Protein AF-A0A3C1FCA1-F1 (afdb_monomer_lite)

Radius of gyration: 18.49 Å; chains: 1; bounding box: 48×33×59 Å

Foldseek 3Di:
DVVVLVVLCVVQQPDDLVRNVVSQLVQQCPPHPDGDVSNLLSLLVRVDPVQLVVQCPDPPLRSVLSSLLVLLVVCLPDPDSPVSVVSLVVQCVDPDVSSVVSSVNSVVSNVVVVVVVVVVVVVVVVVVVPPPDPPDD

Secondary structure (DSSP, 8-state):
-HHHHHHHHHHHTT--HHHHHHHHHHTS--SSSS--HHHHHHHHHHS-HHHHHHHHT-SSHHHHHHHHHHHHHHHHH-S--HHHHHHHHHHHT-SSHHHHHHHHHHHHHHHHHHHHHHHHHHHHHHHHHTS------

Structure (mmCIF, N/CA/C/O backbone):
data_AF-A0A3C1FCA1-F1
#
_entry.id   AF-A0A3C1FCA1-F1
#
loop_
_atom_site.group_PDB
_atom_site.id
_atom_site.type_symbol
_atom_site.label_atom_id
_atom_site.label_alt_id
_atom_site.label_comp_id
_atom_site.label_asym_id
_atom_site.label_entity_id
_atom_site.label_seq_id
_atom_site.pdbx_PDB_ins_code
_atom_site.Cartn_x
_atom_site.Cartn_y
_atom_site.Cartn_z
_atom_site.occupancy
_atom_site.B_iso_or_equiv
_atom_site.auth_seq_id
_atom_site.auth_comp_id
_atom_site.auth_asym_id
_atom_site.auth_atom_id
_atom_site.pdbx_PDB_model_num
ATOM 1 N N . MET A 1 1 ? -6.297 -20.159 -1.919 1.00 65.50 1 MET A N 1
ATOM 2 C CA . MET A 1 1 ? -5.606 -18.848 -1.873 1.00 65.50 1 MET A CA 1
ATOM 3 C C . MET A 1 1 ? -5.527 -18.197 -3.246 1.00 65.50 1 MET A C 1
ATOM 5 O O . MET A 1 1 ? -6.052 -17.104 -3.386 1.00 65.50 1 MET A O 1
ATOM 9 N N . VAL A 1 2 ? -4.970 -18.869 -4.264 1.00 80.12 2 VAL A N 1
ATOM 10 C CA . VAL A 1 2 ? -4.837 -18.315 -5.630 1.00 80.12 2 VAL A CA 1
ATOM 11 C C . VAL A 1 2 ? -6.176 -17.850 -6.224 1.00 80.12 2 VAL A C 1
ATOM 13 O O . VAL A 1 2 ? -6.266 -16.725 -6.700 1.00 80.12 2 VAL A O 1
ATOM 16 N N . GLU A 1 3 ? -7.240 -18.651 -6.113 1.00 90.19 3 GLU A N 1
ATOM 17 C CA . GLU A 1 3 ? -8.578 -18.270 -6.606 1.00 90.19 3 GLU A CA 1
ATOM 18 C C . GLU A 1 3 ? -9.157 -17.036 -5.896 1.00 90.19 3 GLU A C 1
ATOM 20 O O . GLU A 1 3 ? -9.802 -16.195 -6.518 1.00 90.19 3 GLU A O 1
ATOM 25 N N . VAL A 1 4 ? -8.885 -16.885 -4.596 1.00 93.19 4 VAL A N 1
ATOM 26 C CA . VAL A 1 4 ? -9.365 -15.744 -3.802 1.00 93.19 4 VAL A CA 1
ATOM 27 C C . VAL A 1 4 ? -8.629 -14.464 -4.198 1.00 93.19 4 VAL A C 1
ATOM 29 O O . VAL A 1 4 ? -9.267 -13.429 -4.376 1.00 93.19 4 VAL A O 1
ATOM 32 N N . ALA A 1 5 ? -7.308 -14.5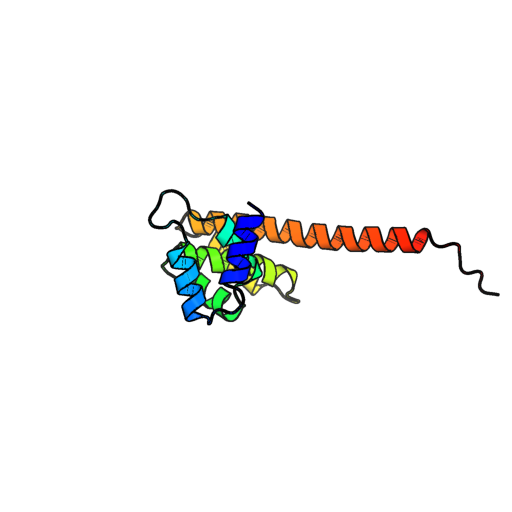32 -4.386 1.00 93.88 5 ALA A N 1
ATOM 33 C CA . ALA A 1 5 ? -6.514 -13.407 -4.875 1.00 93.88 5 ALA A CA 1
ATOM 34 C C . ALA A 1 5 ? -6.915 -13.002 -6.306 1.00 93.88 5 ALA A C 1
ATOM 36 O O . ALA A 1 5 ? -7.034 -11.814 -6.599 1.00 93.88 5 ALA A O 1
ATOM 37 N N . ALA A 1 6 ? -7.180 -13.979 -7.181 1.00 95.69 6 ALA A N 1
ATOM 38 C CA . ALA A 1 6 ? -7.660 -13.730 -8.540 1.00 95.69 6 ALA A CA 1
ATOM 39 C C . ALA A 1 6 ? -9.018 -13.016 -8.544 1.00 95.69 6 ALA A C 1
ATOM 41 O O . ALA A 1 6 ? -9.190 -12.044 -9.278 1.00 95.69 6 ALA A O 1
ATOM 42 N N . ARG A 1 7 ? -9.949 -13.436 -7.676 1.00 96.69 7 ARG A N 1
ATOM 43 C CA . ARG A 1 7 ? -11.227 -12.742 -7.481 1.00 96.69 7 ARG A CA 1
ATOM 44 C C . ARG A 1 7 ? -11.019 -11.308 -7.003 1.00 96.69 7 ARG A C 1
ATOM 46 O O . ARG A 1 7 ? -11.555 -10.397 -7.620 1.00 96.69 7 ARG A O 1
ATOM 53 N N . TYR A 1 8 ? -10.210 -11.099 -5.959 1.00 97.50 8 TYR A N 1
ATOM 54 C CA . TYR A 1 8 ? -9.929 -9.749 -5.466 1.00 97.50 8 TYR A CA 1
ATOM 55 C C . TYR A 1 8 ? -9.378 -8.850 -6.566 1.00 97.50 8 TYR A C 1
ATOM 57 O O . TYR A 1 8 ? -9.816 -7.709 -6.684 1.00 97.50 8 TYR A O 1
ATOM 65 N N . ARG A 1 9 ? -8.471 -9.369 -7.398 1.00 97.00 9 ARG A N 1
ATOM 66 C CA . ARG A 1 9 ? -7.933 -8.637 -8.544 1.00 97.00 9 ARG A CA 1
ATOM 67 C C . ARG A 1 9 ? -9.020 -8.296 -9.559 1.00 97.00 9 ARG A C 1
ATOM 69 O O . ARG A 1 9 ? -9.149 -7.130 -9.914 1.00 97.00 9 ARG A O 1
ATOM 76 N N . ALA A 1 10 ? -9.816 -9.273 -9.986 1.00 96.75 10 ALA A N 1
ATOM 77 C CA . ALA A 1 10 ? -10.891 -9.055 -10.954 1.00 96.75 10 ALA A CA 1
ATOM 78 C C . ALA A 1 10 ? -11.919 -8.015 -10.472 1.00 96.75 10 ALA A C 1
ATOM 80 O O . ALA A 1 10 ? -12.335 -7.162 -11.243 1.00 96.75 10 ALA A O 1
ATOM 81 N N . GLU A 1 11 ? -12.283 -8.053 -9.191 1.00 96.75 11 GLU A N 1
ATOM 82 C CA . GLU A 1 11 ? -13.282 -7.154 -8.597 1.00 96.75 11 GLU A CA 1
ATOM 83 C C . GLU A 1 11 ? -12.756 -5.731 -8.333 1.00 96.75 11 GLU A C 1
ATOM 85 O O . GLU A 1 11 ? -13.560 -4.830 -8.113 1.00 96.75 11 GLU A O 1
ATOM 90 N N . SER A 1 12 ? -11.432 -5.511 -8.337 1.00 95.81 12 SER A N 1
ATOM 91 C CA . SER A 1 12 ? -10.828 -4.226 -7.934 1.00 95.81 12 SER A CA 1
ATOM 92 C C . SER A 1 12 ? -9.946 -3.531 -8.974 1.00 95.81 12 SER A C 1
ATOM 94 O O . SER A 1 12 ? -9.569 -2.384 -8.750 1.00 95.81 12 SER A O 1
ATOM 96 N N . THR A 1 13 ? -9.626 -4.178 -10.101 1.00 93.69 13 THR A N 1
ATOM 97 C CA . THR A 1 13 ? -8.671 -3.639 -11.094 1.00 93.69 13 THR A CA 1
ATOM 98 C C . THR A 1 13 ? -9.137 -2.325 -11.731 1.00 93.69 13 THR A C 1
ATOM 100 O O . THR A 1 13 ? -8.312 -1.439 -11.928 1.00 93.69 13 THR A O 1
ATOM 103 N N . ASP A 1 14 ? -10.438 -2.175 -11.993 1.00 93.31 14 ASP A N 1
ATOM 104 C CA . ASP A 1 14 ? -10.995 -1.026 -12.729 1.00 93.31 14 ASP A CA 1
ATOM 105 C C . ASP A 1 14 ? -11.828 -0.075 -11.850 1.00 93.31 14 ASP A C 1
ATOM 107 O O . ASP A 1 14 ? -12.561 0.775 -12.357 1.00 93.31 14 ASP A O 1
ATOM 111 N N . LEU A 1 15 ? -11.744 -0.216 -10.523 1.00 96.50 15 LEU A N 1
ATOM 112 C CA . LEU A 1 15 ? -12.470 0.655 -9.599 1.00 96.50 15 LEU A CA 1
ATOM 113 C C . LEU A 1 15 ? -11.891 2.071 -9.599 1.00 96.50 15 LEU A C 1
ATOM 115 O O . LEU A 1 15 ? -10.671 2.263 -9.587 1.00 96.50 15 LEU A O 1
ATOM 119 N N . ALA A 1 16 ? -12.763 3.077 -9.515 1.00 96.38 16 ALA A N 1
ATOM 120 C CA . ALA A 1 16 ? -12.316 4.441 -9.282 1.00 96.38 16 ALA A CA 1
ATOM 121 C C . ALA A 1 16 ? -11.632 4.553 -7.901 1.00 96.38 16 ALA A C 1
ATOM 123 O O . ALA A 1 16 ? -11.943 3.783 -6.989 1.00 96.38 16 ALA A O 1
ATOM 124 N N . PRO A 1 17 ? -10.747 5.542 -7.674 1.00 94.19 17 PRO A N 1
ATOM 125 C CA . PRO A 1 17 ? -9.975 5.650 -6.431 1.00 94.19 17 PRO A CA 1
ATOM 126 C C . PRO A 1 17 ? -10.801 5.589 -5.134 1.00 94.19 17 PRO A C 1
ATOM 128 O O . PRO A 1 17 ? -10.437 4.886 -4.191 1.00 94.19 17 PRO A O 1
ATOM 131 N N . ALA A 1 18 ? -11.940 6.287 -5.096 1.00 94.62 18 ALA A N 1
ATOM 132 C CA . ALA A 1 18 ? -12.833 6.279 -3.939 1.00 94.62 18 ALA A CA 1
ATOM 133 C C . ALA A 1 18 ? -13.524 4.918 -3.738 1.00 94.62 18 ALA A C 1
ATOM 135 O O . ALA A 1 18 ? -13.700 4.471 -2.605 1.00 94.62 18 ALA A O 1
ATOM 136 N N . GLU A 1 19 ? -13.892 4.247 -4.828 1.00 97.69 19 GLU A N 1
ATOM 137 C CA . GLU A 1 19 ? -14.512 2.921 -4.800 1.00 97.69 19 GLU A CA 1
ATOM 138 C C . GLU A 1 19 ? -13.501 1.862 -4.359 1.00 97.69 19 GLU A C 1
ATOM 140 O O . GLU A 1 19 ? -13.830 1.000 -3.548 1.00 97.69 19 GLU A O 1
ATOM 145 N N . LEU A 1 20 ? -12.247 1.974 -4.807 1.00 97.69 20 LEU A N 1
ATOM 146 C CA . LEU A 1 20 ? -11.158 1.106 -4.379 1.00 97.69 20 LEU A CA 1
ATOM 147 C C . LEU A 1 20 ? -10.893 1.239 -2.873 1.00 97.69 20 LEU A C 1
ATOM 149 O O . LEU A 1 20 ? -10.794 0.229 -2.179 1.00 97.69 20 LEU A O 1
ATOM 153 N N . ALA A 1 21 ? -10.835 2.462 -2.335 1.00 96.75 21 ALA A N 1
ATOM 154 C CA . ALA A 1 21 ? -10.669 2.681 -0.895 1.00 96.75 21 ALA A CA 1
ATOM 155 C C . ALA A 1 21 ? -11.825 2.069 -0.077 1.00 96.75 21 ALA A C 1
ATOM 157 O O . ALA A 1 21 ? -11.600 1.406 0.944 1.00 96.75 21 ALA A O 1
ATOM 158 N N . GLN A 1 22 ? -13.067 2.232 -0.549 1.00 97.25 22 GLN A N 1
ATOM 159 C CA . GLN A 1 22 ? -14.245 1.618 0.073 1.00 97.25 22 GLN A CA 1
ATOM 160 C C . GLN A 1 22 ? -14.195 0.090 0.003 1.00 97.25 22 GLN A C 1
ATOM 162 O O . GLN A 1 22 ? -14.483 -0.584 0.993 1.00 97.25 22 GLN A O 1
ATOM 167 N N . TYR A 1 23 ? -13.789 -0.460 -1.139 1.00 98.19 23 TYR A N 1
ATOM 168 C CA . TYR A 1 23 ? -13.643 -1.891 -1.353 1.00 98.19 23 TYR A CA 1
ATOM 169 C C . TYR A 1 23 ? -12.596 -2.502 -0.412 1.00 98.19 23 TYR A C 1
ATOM 171 O O . TYR A 1 23 ? -12.894 -3.450 0.320 1.00 98.19 23 TYR A O 1
ATOM 179 N N . LEU A 1 24 ? -11.398 -1.912 -0.346 1.00 98.12 24 LEU A N 1
ATOM 180 C CA . LEU A 1 24 ? -10.329 -2.334 0.564 1.00 98.12 24 LEU A CA 1
ATOM 181 C C . LEU A 1 24 ? -10.793 -2.306 2.023 1.00 98.12 24 LEU A C 1
ATOM 183 O O . LEU A 1 24 ? -10.589 -3.270 2.760 1.00 98.12 24 LEU A O 1
ATOM 187 N N . THR A 1 25 ? -11.486 -1.241 2.427 1.00 97.62 25 THR A N 1
ATOM 188 C CA . THR A 1 25 ? -12.035 -1.109 3.783 1.00 97.62 25 THR A CA 1
ATOM 189 C C . THR A 1 25 ? -13.072 -2.193 4.076 1.00 97.62 25 THR A C 1
ATOM 191 O O . THR A 1 25 ? -12.978 -2.879 5.096 1.00 97.62 25 THR A O 1
ATOM 194 N N . ARG A 1 26 ? -14.030 -2.405 3.165 1.00 97.56 26 ARG A N 1
ATOM 195 C CA . ARG A 1 26 ? -15.112 -3.392 3.312 1.00 97.56 26 ARG A CA 1
ATOM 196 C C . ARG A 1 26 ? -14.590 -4.822 3.439 1.00 97.56 26 ARG A C 1
ATOM 198 O O . ARG A 1 26 ? -15.162 -5.617 4.180 1.00 97.56 26 ARG A O 1
ATOM 205 N N . HIS A 1 27 ? -13.516 -5.148 2.727 1.00 97.88 27 HIS A N 1
ATOM 206 C CA . HIS A 1 27 ? -12.937 -6.491 2.693 1.00 97.88 27 HIS A CA 1
ATOM 207 C C . HIS A 1 27 ? -11.697 -6.647 3.590 1.00 97.88 27 HIS A C 1
ATOM 209 O O . HIS A 1 27 ? -11.035 -7.687 3.545 1.00 97.88 27 HIS A O 1
ATOM 215 N N . SER A 1 28 ? -11.414 -5.656 4.441 1.00 97.69 28 SER A N 1
ATOM 216 C CA . SER A 1 28 ? -10.224 -5.598 5.301 1.00 97.69 28 SER A CA 1
ATOM 217 C C . SER A 1 28 ? -10.172 -6.670 6.390 1.00 97.69 28 SER A C 1
ATOM 219 O O . SER A 1 28 ? -9.088 -7.030 6.848 1.00 97.69 28 SER A O 1
ATOM 221 N N . GLY A 1 29 ? -11.333 -7.161 6.835 1.00 96.25 29 GLY A N 1
ATOM 222 C CA . GLY A 1 29 ? -11.446 -7.960 8.058 1.00 96.25 29 GLY A CA 1
ATOM 223 C C . GLY A 1 29 ? -11.365 -7.134 9.349 1.00 96.25 29 GLY A C 1
ATOM 224 O O . GLY A 1 29 ? -11.249 -7.719 10.425 1.00 96.25 29 GLY A O 1
ATOM 225 N N . LEU A 1 30 ? -11.424 -5.796 9.261 1.00 95.25 30 LEU A N 1
ATOM 226 C CA . LEU A 1 30 ? -11.414 -4.879 10.403 1.00 95.25 30 LEU A CA 1
ATOM 227 C C . LEU A 1 30 ? -12.786 -4.195 10.621 1.00 95.25 30 LEU A C 1
ATOM 229 O O . LEU A 1 30 ? -13.471 -3.900 9.641 1.00 95.25 30 LEU A O 1
ATOM 233 N N . PRO A 1 31 ? -13.180 -3.904 11.883 1.00 89.81 31 PRO A N 1
ATOM 234 C CA . PRO A 1 31 ? -12.481 -4.254 13.122 1.00 89.81 31 PRO A CA 1
ATOM 235 C C . PRO A 1 31 ? -12.603 -5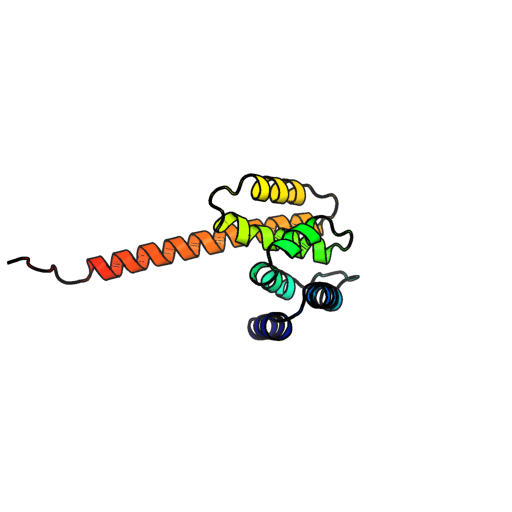.757 13.422 1.00 89.81 31 PRO A C 1
ATOM 237 O O . PRO A 1 31 ? -13.693 -6.311 13.515 1.00 89.81 31 PRO A O 1
ATOM 240 N N . GLY A 1 32 ? -11.462 -6.425 13.573 1.00 91.38 32 GLY A N 1
ATOM 241 C CA . GLY A 1 32 ? -11.377 -7.867 13.768 1.00 91.38 32 GLY A CA 1
ATOM 242 C C . GLY A 1 32 ? -9.951 -8.290 14.124 1.00 91.38 32 GLY A C 1
ATOM 243 O O . GLY A 1 32 ? -9.006 -7.508 13.963 1.00 91.38 32 GLY A O 1
ATOM 244 N N . PRO A 1 33 ? -9.755 -9.515 14.641 1.00 90.94 33 PRO A N 1
ATOM 245 C CA . PRO A 1 33 ? -8.449 -9.951 15.129 1.00 90.94 33 PRO A CA 1
ATOM 246 C C . PRO A 1 33 ? -7.421 -10.130 14.005 1.00 90.94 33 PRO A C 1
ATOM 248 O O . PRO A 1 33 ? -6.223 -10.054 14.263 1.00 90.94 33 PRO A O 1
ATOM 251 N N . ARG A 1 34 ? -7.860 -10.349 12.758 1.00 92.75 34 ARG A N 1
ATOM 252 C CA . ARG A 1 34 ? -6.981 -10.590 11.607 1.00 92.75 34 ARG A CA 1
ATOM 253 C C . ARG A 1 34 ? -7.357 -9.695 10.435 1.00 92.75 34 ARG A C 1
ATOM 255 O O . ARG A 1 34 ? -8.507 -9.691 10.012 1.00 92.75 34 ARG A O 1
ATOM 262 N N . ALA A 1 35 ? -6.364 -8.984 9.908 1.00 96.00 35 ALA A N 1
ATOM 263 C CA . ALA A 1 35 ? -6.487 -8.287 8.637 1.00 96.00 35 ALA A CA 1
ATOM 264 C C . ALA A 1 35 ? -6.458 -9.292 7.474 1.00 96.00 35 ALA A C 1
ATOM 266 O O . ALA A 1 35 ? -5.875 -10.375 7.575 1.00 96.00 35 ALA A O 1
ATOM 267 N N . ASN A 1 36 ? -7.066 -8.924 6.354 1.00 97.56 36 ASN A N 1
ATOM 268 C CA . ASN A 1 36 ? -7.075 -9.724 5.142 1.00 97.56 36 ASN A CA 1
ATOM 269 C C . ASN A 1 36 ? -5.740 -9.590 4.391 1.00 97.56 36 ASN A C 1
ATOM 271 O O . ASN A 1 36 ? -5.567 -8.682 3.578 1.00 97.56 36 ASN A O 1
ATOM 275 N N . LEU A 1 37 ? -4.793 -10.488 4.676 1.00 96.56 37 LEU A N 1
ATOM 276 C CA . LEU A 1 37 ? -3.459 -10.470 4.061 1.00 96.56 37 LEU A CA 1
ATOM 277 C C . LEU A 1 37 ? -3.494 -10.766 2.555 1.00 96.56 37 LEU A C 1
ATOM 279 O O . LEU A 1 37 ? -2.737 -10.174 1.800 1.00 96.56 37 LEU A O 1
ATOM 283 N N . THR A 1 38 ? -4.423 -11.607 2.096 1.00 97.25 38 THR A N 1
ATOM 284 C CA . THR A 1 38 ? -4.576 -11.914 0.664 1.00 97.25 38 THR A CA 1
ATOM 285 C C . THR A 1 38 ? -5.005 -10.693 -0.138 1.00 97.25 38 THR A C 1
ATOM 287 O O . THR A 1 38 ? -4.481 -10.448 -1.219 1.00 97.25 38 THR A O 1
ATOM 290 N N . LEU A 1 39 ? -5.946 -9.902 0.384 1.00 98.06 39 LEU A N 1
ATOM 291 C CA . LEU A 1 39 ? -6.313 -8.637 -0.251 1.00 98.06 39 LEU A CA 1
ATOM 292 C C . LEU A 1 39 ? -5.190 -7.598 -0.133 1.00 98.06 39 LEU A C 1
ATOM 294 O O . LEU A 1 39 ? -4.986 -6.832 -1.068 1.00 98.06 39 LEU A O 1
ATOM 298 N N . LEU A 1 40 ? -4.426 -7.603 0.963 1.00 97.81 40 LEU A N 1
ATOM 299 C CA . LEU A 1 40 ? -3.289 -6.701 1.148 1.00 97.81 40 LEU A CA 1
ATOM 300 C C . LEU A 1 40 ? -2.177 -6.962 0.112 1.00 97.81 40 LEU A C 1
ATOM 302 O O . LEU A 1 40 ? -1.630 -6.021 -0.458 1.00 97.81 40 LEU A O 1
ATOM 306 N N . GLU A 1 41 ? -1.888 -8.232 -0.189 1.00 96.00 41 GLU A N 1
ATOM 307 C CA . GLU A 1 41 ? -0.971 -8.628 -1.267 1.00 96.00 41 GLU A CA 1
ATOM 308 C C . GLU A 1 41 ? -1.453 -8.140 -2.638 1.00 96.00 41 GLU A C 1
ATOM 310 O O . GLU A 1 41 ? -0.663 -7.596 -3.410 1.00 96.00 41 GLU A O 1
ATOM 315 N N . VAL A 1 42 ? -2.751 -8.296 -2.926 1.00 97.50 42 VAL A N 1
ATOM 316 C CA . VAL A 1 42 ? -3.371 -7.809 -4.168 1.00 97.50 42 VAL A CA 1
ATOM 317 C C . VAL A 1 42 ? -3.302 -6.282 -4.253 1.00 97.50 42 VAL A C 1
ATOM 319 O O . VAL A 1 42 ? -2.957 -5.743 -5.305 1.00 97.50 42 VAL A O 1
ATOM 322 N N . ALA A 1 43 ? -3.565 -5.578 -3.150 1.00 97.38 43 ALA A N 1
ATOM 323 C CA . ALA A 1 43 ? -3.471 -4.124 -3.075 1.00 97.38 43 ALA A CA 1
ATOM 324 C C . ALA A 1 43 ? -2.051 -3.632 -3.394 1.00 97.38 43 ALA A C 1
ATOM 326 O O . ALA A 1 43 ? -1.893 -2.683 -4.161 1.00 97.38 43 ALA A O 1
ATOM 327 N N . GLY A 1 44 ? -1.022 -4.332 -2.907 1.00 96.94 44 GLY A N 1
ATOM 328 C CA . GLY A 1 44 ? 0.379 -4.047 -3.227 1.00 96.94 44 GLY A CA 1
ATOM 329 C C . GLY A 1 44 ? 0.715 -4.045 -4.723 1.00 96.94 44 GLY A C 1
ATOM 330 O O . GLY A 1 44 ? 1.684 -3.403 -5.129 1.00 96.94 44 GLY A O 1
ATOM 331 N N . ASP A 1 45 ? -0.072 -4.747 -5.542 1.00 94.94 45 ASP A N 1
ATOM 332 C CA . ASP A 1 45 ? 0.097 -4.803 -6.997 1.00 94.94 45 ASP A CA 1
ATOM 333 C C . ASP A 1 45 ? -0.822 -3.853 -7.763 1.00 94.94 45 ASP A C 1
ATOM 335 O O . ASP A 1 45 ? -0.528 -3.552 -8.919 1.00 94.94 45 ASP A O 1
ATOM 339 N N . LEU A 1 46 ? -1.954 -3.448 -7.183 1.00 93.81 46 LEU A N 1
ATOM 340 C CA . LEU A 1 46 ? -3.028 -2.754 -7.902 1.00 93.81 46 LEU A CA 1
ATOM 341 C C . LEU A 1 46 ? -3.178 -1.289 -7.521 1.00 93.81 46 LEU A C 1
ATOM 343 O O . LEU A 1 46 ? -3.513 -0.488 -8.388 1.00 93.81 46 LEU A O 1
ATOM 347 N N . VAL A 1 47 ? -2.930 -0.918 -6.259 1.00 96.50 47 VAL A N 1
ATOM 348 C CA . VAL A 1 47 ? -3.173 0.456 -5.800 1.00 96.50 47 VAL A CA 1
ATOM 349 C C . VAL A 1 47 ? -2.296 1.413 -6.618 1.00 96.50 47 VAL A C 1
ATOM 351 O O . VAL A 1 47 ? -1.075 1.238 -6.649 1.00 96.50 47 VAL A O 1
ATOM 354 N N . PRO A 1 48 ? -2.873 2.400 -7.324 1.00 95.19 48 PRO A N 1
ATOM 355 C CA . PRO A 1 48 ? -2.105 3.341 -8.130 1.00 95.19 48 PRO A CA 1
ATOM 356 C C . PRO A 1 48 ? -1.273 4.266 -7.237 1.00 95.19 48 PRO A C 1
ATOM 358 O O . PRO A 1 48 ? -1.648 4.547 -6.100 1.00 95.19 48 PRO A O 1
ATOM 361 N N . GLU A 1 49 ? -0.154 4.770 -7.755 1.00 96.25 49 GLU A N 1
ATOM 362 C CA . GLU A 1 49 ? 0.790 5.587 -6.979 1.00 96.25 49 GLU A CA 1
ATOM 363 C C . GLU A 1 49 ? 0.147 6.771 -6.231 1.00 96.25 49 GLU A C 1
ATOM 365 O O . GLU A 1 49 ? 0.414 6.904 -5.036 1.00 96.25 49 GLU A O 1
ATOM 370 N N . PRO A 1 50 ? -0.745 7.587 -6.831 1.00 96.00 50 PRO A N 1
ATOM 371 C CA . PRO A 1 50 ? -1.381 8.677 -6.092 1.00 96.00 50 PRO A CA 1
ATOM 372 C C . PRO A 1 50 ? -2.135 8.200 -4.842 1.00 96.00 50 PRO A C 1
ATOM 374 O O . PRO A 1 50 ? -2.073 8.852 -3.803 1.00 96.00 50 PRO A O 1
ATOM 377 N N . LEU A 1 51 ? -2.790 7.035 -4.912 1.00 96.69 51 LEU A N 1
ATOM 378 C CA . LEU A 1 51 ? -3.481 6.449 -3.762 1.00 96.69 51 LEU A CA 1
ATOM 379 C C . LEU A 1 51 ? -2.528 5.822 -2.755 1.00 96.69 51 LEU A C 1
ATOM 381 O O . LEU A 1 51 ? -2.825 5.873 -1.569 1.00 96.69 51 LEU A O 1
ATOM 385 N N . ILE A 1 52 ? -1.392 5.265 -3.191 1.00 98.06 52 ILE A N 1
ATOM 386 C CA . ILE A 1 52 ? -0.345 4.810 -2.266 1.00 98.06 52 ILE A CA 1
ATOM 387 C C . ILE A 1 52 ? 0.028 5.966 -1.339 1.00 98.06 52 ILE A C 1
ATOM 389 O O . ILE A 1 52 ? -0.019 5.806 -0.123 1.00 98.06 52 ILE A O 1
ATOM 393 N N . TRP A 1 53 ? 0.314 7.140 -1.908 1.00 97.44 53 TRP A N 1
ATOM 394 C CA . TRP A 1 53 ? 0.653 8.333 -1.138 1.00 97.44 53 TRP A CA 1
ATOM 395 C C . TRP A 1 53 ? -0.478 8.788 -0.217 1.00 97.44 53 TRP A C 1
ATOM 397 O O . TRP A 1 53 ? -0.220 9.012 0.963 1.00 97.44 53 TRP A O 1
ATOM 407 N N . SER A 1 54 ? -1.716 8.870 -0.718 1.00 96.88 54 SER A N 1
ATOM 408 C CA . SER A 1 54 ? -2.874 9.239 0.110 1.00 96.88 54 SER A CA 1
ATOM 409 C C . SER A 1 54 ? -3.108 8.265 1.266 1.00 96.88 54 SER A C 1
ATOM 411 O O . SER A 1 54 ? -3.445 8.686 2.365 1.00 96.88 54 SER A O 1
ATOM 413 N N . PHE A 1 55 ? -2.904 6.968 1.039 1.00 98.06 55 PHE A N 1
ATOM 414 C CA . PHE A 1 55 ? -3.160 5.937 2.035 1.00 98.06 55 PHE A CA 1
ATOM 415 C C . PHE A 1 55 ? -2.142 5.906 3.171 1.00 98.06 55 PHE A C 1
ATOM 417 O O . PHE A 1 55 ? -2.519 5.532 4.275 1.00 98.06 55 PHE A O 1
ATOM 424 N N . LEU A 1 56 ? -0.884 6.302 2.955 1.00 96.81 56 LEU A N 1
ATOM 425 C CA . LEU A 1 56 ? 0.147 6.266 4.006 1.00 96.81 56 LEU A CA 1
ATOM 426 C C . LEU A 1 56 ? -0.247 7.044 5.269 1.00 96.81 56 LEU A C 1
ATOM 428 O O . LEU A 1 56 ? 0.106 6.631 6.374 1.00 96.81 56 LEU A O 1
ATOM 432 N N . ASP A 1 57 ? -0.991 8.137 5.101 1.00 93.00 57 ASP A N 1
ATOM 433 C CA . ASP A 1 57 ? -1.396 9.024 6.193 1.00 93.00 57 ASP A CA 1
ATOM 434 C C . ASP A 1 57 ? -2.843 8.762 6.666 1.00 93.00 57 ASP A C 1
ATOM 436 O O . ASP A 1 57 ? -3.371 9.494 7.504 1.00 93.00 57 ASP A O 1
ATOM 440 N N . GLU A 1 58 ? -3.494 7.701 6.172 1.00 95.50 58 GLU A N 1
ATOM 441 C CA . GLU A 1 58 ? -4.853 7.347 6.583 1.00 95.50 58 GLU A CA 1
ATOM 442 C C . GLU A 1 58 ? -4.902 6.894 8.056 1.00 95.50 58 GLU A C 1
ATOM 444 O O . GLU A 1 58 ? -4.111 6.039 8.487 1.00 95.50 58 GLU A O 1
ATOM 449 N N . PRO A 1 59 ? -5.877 7.384 8.849 1.00 91.50 59 PRO A N 1
ATOM 450 C CA . PRO A 1 59 ? -6.118 6.870 10.195 1.00 91.50 59 PRO A CA 1
ATOM 451 C C . PRO A 1 59 ? -6.636 5.426 10.167 1.00 91.50 59 PRO A C 1
ATOM 453 O O . PRO A 1 59 ? -6.399 4.663 11.106 1.00 91.50 59 PRO A O 1
ATOM 456 N N . ALA A 1 60 ? -7.322 5.027 9.091 1.00 91.69 60 ALA A N 1
ATOM 457 C CA . ALA A 1 60 ? -7.779 3.659 8.901 1.00 91.69 60 ALA A CA 1
ATOM 458 C C . ALA A 1 60 ? -6.578 2.716 8.705 1.00 91.69 60 ALA A C 1
ATOM 460 O O . ALA A 1 60 ? -5.960 2.698 7.641 1.00 91.69 60 ALA A O 1
ATOM 461 N N . GLU A 1 61 ? -6.282 1.888 9.719 1.00 94.69 61 GLU A N 1
ATOM 462 C CA . GLU A 1 61 ? -5.083 1.030 9.747 1.00 94.69 61 GLU A CA 1
ATOM 463 C C . GLU A 1 61 ? -4.900 0.198 8.471 1.00 94.69 61 GLU A C 1
ATOM 465 O O . GLU A 1 61 ? -3.780 0.046 7.993 1.00 94.69 61 GLU A O 1
ATOM 470 N N . TYR A 1 62 ? -5.986 -0.341 7.905 1.00 98.12 62 TYR A N 1
ATOM 471 C CA . TYR A 1 62 ? -5.891 -1.193 6.719 1.00 98.12 62 TYR A CA 1
ATOM 472 C C . TYR A 1 62 ? -5.510 -0.420 5.453 1.00 98.12 62 TYR A C 1
ATOM 474 O O . TYR A 1 62 ? -4.729 -0.932 4.653 1.00 98.12 62 TYR A O 1
ATOM 482 N N . LEU A 1 63 ? -6.013 0.808 5.276 1.00 98.19 63 LEU A N 1
ATOM 483 C CA . LEU A 1 63 ? -5.617 1.649 4.144 1.00 98.19 63 LEU A CA 1
ATOM 484 C C . LEU A 1 63 ? -4.151 2.056 4.285 1.00 98.19 63 LEU A C 1
ATOM 486 O O . LEU A 1 63 ? -3.391 1.845 3.344 1.00 98.19 63 LEU A O 1
ATOM 490 N N . ALA A 1 64 ? -3.721 2.471 5.481 1.00 98.25 64 ALA A N 1
ATOM 491 C CA . ALA A 1 64 ? -2.306 2.716 5.771 1.00 98.25 64 ALA A CA 1
ATOM 492 C C . ALA A 1 64 ? -1.423 1.512 5.417 1.00 98.25 64 ALA A C 1
ATOM 494 O O . ALA A 1 64 ? -0.422 1.661 4.716 1.00 98.25 64 ALA A O 1
ATOM 495 N N . CYS A 1 65 ? -1.836 0.297 5.794 1.00 98.62 65 CYS A N 1
ATOM 496 C CA . CYS A 1 65 ? -1.140 -0.926 5.392 1.00 98.62 65 CYS A CA 1
ATOM 497 C C . CYS A 1 65 ? -1.082 -1.092 3.863 1.00 98.62 65 CYS A C 1
ATOM 499 O O . CYS A 1 65 ? -0.029 -1.444 3.337 1.00 98.62 65 CYS A O 1
ATOM 501 N N . CYS A 1 66 ? -2.178 -0.832 3.138 1.00 98.50 66 CYS A N 1
ATOM 502 C CA . CYS A 1 66 ? -2.208 -0.917 1.671 1.00 98.50 66 CYS A CA 1
ATOM 503 C C . CYS A 1 66 ? -1.225 0.067 1.019 1.00 98.50 66 CYS A C 1
ATOM 505 O O . CYS A 1 66 ? -0.517 -0.313 0.086 1.00 98.50 66 CYS A O 1
ATOM 507 N N . GLY A 1 67 ? -1.139 1.300 1.533 1.00 98.38 67 GLY A N 1
ATOM 508 C CA . GLY A 1 67 ? -0.143 2.282 1.099 1.00 98.38 67 GLY A CA 1
ATOM 509 C C . GLY A 1 67 ? 1.285 1.785 1.335 1.00 98.38 67 GLY A C 1
ATOM 510 O O . GLY A 1 67 ? 2.096 1.750 0.410 1.00 98.38 67 GLY A O 1
ATOM 511 N N . VAL A 1 68 ? 1.582 1.302 2.545 1.00 98.69 68 VAL A N 1
ATOM 512 C CA . VAL A 1 68 ? 2.917 0.790 2.898 1.00 98.69 68 VAL A CA 1
ATOM 513 C C . VAL A 1 68 ? 3.327 -0.406 2.036 1.00 98.69 68 VAL A C 1
ATOM 515 O O . VAL A 1 68 ? 4.446 -0.437 1.532 1.00 98.69 68 VAL A O 1
ATOM 518 N N . VAL A 1 69 ? 2.432 -1.368 1.798 1.00 98.44 69 VAL A N 1
ATOM 519 C CA . VAL A 1 69 ? 2.728 -2.518 0.924 1.00 98.44 69 VAL A CA 1
ATOM 520 C C . VAL A 1 69 ? 2.916 -2.085 -0.535 1.00 98.44 69 VAL A C 1
ATOM 522 O O . VAL A 1 69 ? 3.783 -2.624 -1.229 1.00 98.44 69 VAL A O 1
ATOM 525 N N . GLY A 1 70 ? 2.16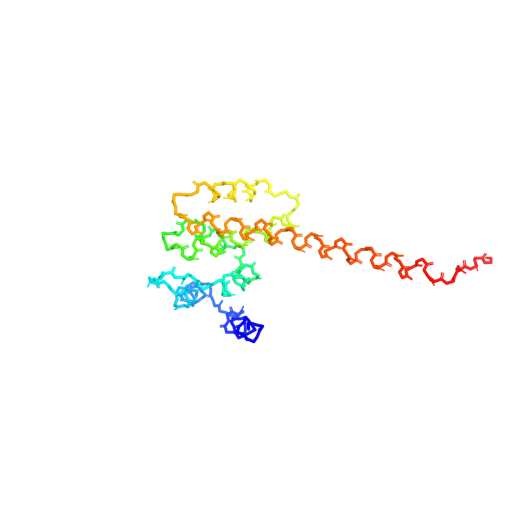8 -1.076 -0.993 1.00 98.06 70 GLY A N 1
ATOM 526 C CA . GLY A 1 70 ? 2.328 -0.478 -2.319 1.00 98.06 70 GLY A CA 1
ATOM 527 C C . GLY A 1 70 ? 3.696 0.179 -2.544 1.00 98.06 70 GLY A C 1
ATOM 528 O O . GLY A 1 70 ? 4.224 0.100 -3.658 1.00 98.06 70 GLY A O 1
ATOM 529 N N . LEU A 1 71 ? 4.318 0.748 -1.498 1.00 98.19 71 LEU A N 1
ATOM 530 C CA . LEU A 1 71 ? 5.678 1.305 -1.583 1.00 98.19 71 LEU A CA 1
ATOM 531 C C . LEU A 1 71 ? 6.691 0.276 -2.086 1.00 98.19 71 LEU A C 1
ATOM 533 O O . LEU A 1 71 ? 7.584 0.639 -2.845 1.00 98.19 71 LEU A O 1
ATOM 537 N N . GLY A 1 72 ? 6.539 -1.002 -1.720 1.00 97.44 72 GLY A N 1
ATOM 538 C CA . GLY A 1 72 ? 7.468 -2.055 -2.133 1.00 97.44 72 GLY A CA 1
ATOM 539 C C . GLY A 1 72 ? 7.610 -2.159 -3.654 1.00 97.44 72 GLY A C 1
ATOM 540 O O . GLY A 1 72 ? 8.721 -2.269 -4.166 1.00 97.44 72 GLY A O 1
ATOM 541 N N . ARG A 1 73 ? 6.502 -2.031 -4.396 1.00 96.00 73 ARG A N 1
ATOM 542 C CA . ARG A 1 73 ? 6.531 -2.017 -5.866 1.00 96.00 73 ARG A CA 1
ATOM 543 C C . ARG A 1 73 ? 7.209 -0.756 -6.401 1.00 96.00 73 ARG A C 1
ATOM 545 O O . ARG A 1 73 ? 8.012 -0.863 -7.321 1.00 96.00 73 ARG A O 1
ATOM 552 N N . LEU A 1 74 ? 6.894 0.414 -5.837 1.00 97.56 74 LEU A N 1
ATOM 553 C CA . LEU A 1 74 ? 7.471 1.692 -6.274 1.00 97.56 74 LEU A CA 1
ATOM 554 C C . LEU A 1 74 ? 8.988 1.735 -6.048 1.00 97.56 74 LEU A C 1
ATOM 556 O O . LEU A 1 74 ? 9.716 2.179 -6.927 1.00 97.56 74 LEU A O 1
ATOM 560 N N . ILE A 1 75 ? 9.472 1.211 -4.916 1.00 98.00 75 ILE A N 1
ATOM 561 C CA . ILE A 1 75 ? 10.905 1.159 -4.583 1.00 98.00 75 ILE A CA 1
ATOM 562 C C . ILE A 1 75 ? 11.694 0.373 -5.632 1.00 98.00 75 ILE A C 1
ATOM 564 O O . ILE A 1 75 ? 12.806 0.761 -5.969 1.00 98.00 75 ILE A O 1
ATOM 568 N N . VAL A 1 76 ? 11.130 -0.719 -6.154 1.00 96.56 76 VAL A N 1
ATOM 569 C CA . VAL A 1 76 ? 11.824 -1.571 -7.131 1.00 96.56 76 VAL A CA 1
ATOM 570 C C . VAL A 1 76 ? 11.917 -0.925 -8.517 1.00 96.56 76 VAL A C 1
ATOM 572 O O . VAL A 1 76 ? 12.856 -1.218 -9.253 1.00 96.56 76 VAL A O 1
ATOM 575 N N . ILE A 1 77 ? 10.948 -0.085 -8.894 1.00 94.94 77 ILE A N 1
ATOM 576 C CA . ILE A 1 77 ? 10.882 0.514 -10.239 1.00 94.94 77 ILE A CA 1
ATOM 577 C C . ILE A 1 77 ? 11.416 1.948 -10.304 1.00 94.94 77 ILE A C 1
ATOM 579 O O . ILE A 1 77 ? 11.580 2.467 -11.403 1.00 94.94 77 ILE A O 1
ATOM 583 N N . ALA A 1 78 ? 11.632 2.601 -9.163 1.00 96.25 78 ALA A N 1
ATOM 584 C CA . ALA A 1 78 ? 12.107 3.976 -9.113 1.00 96.25 78 ALA A CA 1
ATOM 585 C C . ALA A 1 78 ? 13.603 4.068 -9.444 1.00 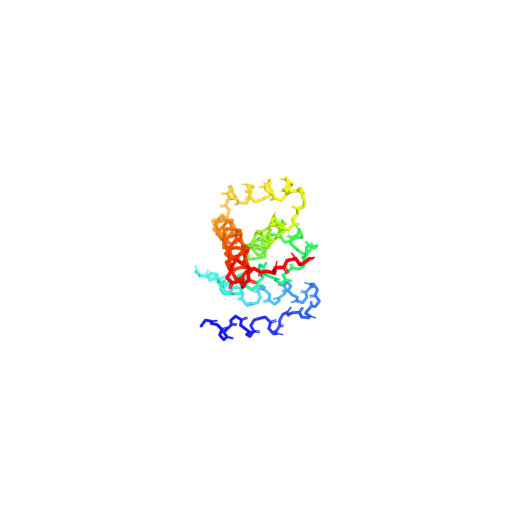96.25 78 ALA A C 1
ATOM 587 O O . ALA A 1 78 ? 14.410 3.317 -8.898 1.00 96.25 78 ALA A O 1
ATOM 588 N N . ASP A 1 79 ? 13.971 5.050 -10.270 1.00 95.56 79 ASP A N 1
ATOM 589 C CA . ASP A 1 79 ? 15.377 5.386 -10.529 1.00 95.56 79 ASP A CA 1
ATOM 590 C C . ASP A 1 79 ? 16.062 5.950 -9.268 1.00 95.56 79 ASP A C 1
ATOM 592 O O . ASP A 1 79 ? 17.224 5.649 -8.997 1.00 95.56 79 ASP A O 1
ATOM 596 N N . ASP A 1 80 ? 15.324 6.735 -8.473 1.00 96.25 80 ASP A N 1
ATOM 597 C CA . ASP A 1 80 ? 15.744 7.252 -7.167 1.00 96.25 80 ASP A CA 1
ATOM 598 C C . ASP A 1 80 ? 14.678 6.942 -6.096 1.00 96.25 80 ASP A C 1
ATOM 600 O O . ASP A 1 80 ? 13.684 7.665 -5.963 1.00 96.25 80 ASP A O 1
ATOM 604 N N . PRO A 1 81 ? 14.842 5.855 -5.318 1.00 96.81 81 PRO A N 1
ATOM 605 C CA . PRO A 1 81 ? 13.860 5.435 -4.325 1.00 96.81 81 PRO A CA 1
ATOM 606 C C . PRO A 1 81 ? 14.005 6.149 -2.970 1.00 96.81 81 PRO A C 1
ATOM 608 O O . PRO A 1 81 ? 13.338 5.745 -2.015 1.00 96.81 81 PRO A O 1
ATOM 611 N N . GLY A 1 82 ? 14.853 7.179 -2.835 1.00 98.00 82 GLY A N 1
ATOM 612 C CA . GLY A 1 82 ? 15.207 7.780 -1.541 1.00 98.00 82 GLY A CA 1
ATOM 613 C C . GLY A 1 82 ? 14.004 8.148 -0.661 1.00 98.00 82 GLY A C 1
ATOM 614 O O . GLY A 1 82 ? 13.913 7.709 0.489 1.00 98.00 82 GLY A O 1
ATOM 615 N N . THR A 1 83 ? 13.031 8.884 -1.206 1.00 97.38 83 THR A N 1
ATOM 616 C CA . THR A 1 83 ? 11.808 9.269 -0.473 1.00 97.38 83 THR A CA 1
ATOM 617 C C . THR A 1 83 ? 10.919 8.066 -0.142 1.00 97.38 83 THR A C 1
ATOM 619 O O . THR A 1 83 ? 10.330 8.005 0.938 1.00 97.38 83 THR A O 1
ATOM 622 N N . LEU A 1 84 ? 10.838 7.077 -1.036 1.00 98.19 84 LEU A N 1
ATOM 623 C CA . LEU A 1 84 ? 10.045 5.864 -0.820 1.00 98.19 84 LEU A CA 1
ATOM 624 C C . LEU A 1 84 ? 10.633 5.016 0.319 1.00 98.19 84 LEU A C 1
ATOM 626 O O . LEU A 1 84 ? 9.898 4.561 1.197 1.00 98.19 84 LEU A O 1
ATOM 630 N N . ILE A 1 85 ? 11.961 4.865 0.350 1.00 98.31 85 ILE A N 1
ATOM 631 C CA . ILE A 1 85 ? 12.691 4.172 1.421 1.00 98.31 85 ILE A CA 1
ATOM 632 C C . ILE A 1 85 ? 12.508 4.901 2.752 1.00 98.31 85 ILE A C 1
ATOM 634 O O . ILE A 1 85 ? 12.276 4.250 3.772 1.00 98.31 85 ILE A O 1
ATOM 638 N N . GLN A 1 86 ? 12.561 6.238 2.763 1.00 98.31 86 GLN A N 1
ATOM 639 C CA . GLN A 1 86 ? 12.295 7.016 3.975 1.00 98.31 86 GLN A CA 1
ATOM 640 C C . GLN A 1 86 ? 10.891 6.742 4.521 1.00 98.31 86 GLN A C 1
ATOM 642 O O . GLN A 1 86 ? 10.751 6.451 5.707 1.00 98.31 86 GLN A O 1
ATOM 647 N N . ARG A 1 87 ? 9.858 6.746 3.668 1.00 98.12 87 ARG A N 1
ATOM 648 C CA . ARG A 1 87 ? 8.477 6.467 4.101 1.00 98.12 87 ARG A CA 1
ATOM 649 C C . ARG A 1 87 ? 8.298 5.035 4.594 1.00 98.12 87 ARG A C 1
ATOM 651 O O . ARG A 1 87 ? 7.651 4.833 5.619 1.00 98.12 87 ARG A O 1
ATOM 658 N N . LEU A 1 88 ? 8.917 4.055 3.936 1.00 98.50 88 LEU A N 1
ATOM 659 C CA . LEU A 1 88 ? 8.912 2.668 4.406 1.00 98.50 88 LEU A CA 1
ATOM 660 C C . LEU A 1 88 ? 9.635 2.521 5.759 1.00 98.50 88 LEU A C 1
ATOM 662 O O . LEU A 1 88 ? 9.166 1.799 6.636 1.00 98.50 88 LEU A O 1
ATOM 666 N N . THR A 1 89 ? 10.735 3.250 5.959 1.00 98.38 89 THR A N 1
ATOM 667 C CA . THR A 1 89 ? 11.475 3.281 7.232 1.00 98.38 89 THR A CA 1
ATOM 668 C C . THR A 1 89 ? 10.639 3.904 8.353 1.00 98.38 89 THR A C 1
ATOM 670 O O . THR A 1 89 ? 10.620 3.378 9.466 1.00 98.38 89 THR A O 1
ATOM 673 N N . THR A 1 90 ? 9.893 4.978 8.066 1.00 98.19 90 THR A N 1
ATOM 674 C CA . THR A 1 90 ? 8.920 5.550 9.010 1.00 98.19 90 THR A CA 1
ATOM 675 C C . THR A 1 90 ? 7.843 4.527 9.371 1.00 98.19 90 THR A C 1
ATOM 677 O O . THR A 1 90 ? 7.586 4.317 10.552 1.00 98.19 90 THR A O 1
ATOM 680 N N . ALA A 1 91 ? 7.270 3.832 8.382 1.00 98.25 91 ALA A N 1
ATOM 681 C CA . ALA A 1 91 ? 6.245 2.811 8.610 1.00 98.25 91 ALA A CA 1
ATOM 682 C C . ALA A 1 91 ? 6.745 1.632 9.466 1.00 98.25 91 ALA A C 1
ATOM 684 O O . ALA A 1 91 ? 6.004 1.109 10.297 1.00 98.25 91 ALA A O 1
ATOM 685 N N . ALA A 1 92 ? 8.016 1.244 9.324 1.00 98.38 92 ALA A N 1
ATOM 686 C CA . ALA A 1 92 ? 8.635 0.206 10.151 1.00 98.38 92 ALA A CA 1
ATOM 687 C C . ALA A 1 92 ? 8.717 0.582 11.646 1.00 98.38 92 ALA A C 1
ATOM 689 O O . ALA A 1 92 ? 8.820 -0.305 12.492 1.00 98.38 92 ALA A O 1
ATOM 690 N N . SER A 1 93 ? 8.632 1.877 11.969 1.00 97.75 93 SER A N 1
ATOM 691 C CA . SER A 1 93 ? 8.629 2.411 13.339 1.00 97.75 93 SER A CA 1
ATOM 692 C C . SER A 1 93 ? 7.272 2.995 13.765 1.00 97.75 93 SER A C 1
ATOM 694 O O . SER A 1 93 ? 7.211 3.674 14.784 1.00 97.75 93 SER A O 1
ATOM 696 N N . ASP A 1 94 ? 6.192 2.761 13.007 1.00 97.94 94 ASP A N 1
ATOM 697 C CA . ASP A 1 94 ? 4.856 3.305 13.304 1.00 97.94 94 ASP A CA 1
ATOM 698 C C . ASP A 1 94 ? 4.301 2.747 14.628 1.00 97.94 94 ASP A C 1
ATOM 700 O O . ASP A 1 94 ? 4.520 1.577 14.963 1.00 97.94 94 ASP A O 1
ATOM 704 N N . ASP A 1 95 ? 3.541 3.554 15.371 1.00 96.62 95 ASP A N 1
ATOM 705 C CA . ASP A 1 95 ? 2.921 3.147 16.639 1.00 96.62 95 ASP A CA 1
ATOM 706 C C . ASP A 1 95 ? 1.951 1.965 16.453 1.00 96.62 95 ASP A C 1
ATOM 708 O O . ASP A 1 95 ? 1.847 1.069 17.303 1.00 96.62 95 ASP A O 1
ATOM 712 N N . ARG A 1 96 ? 1.276 1.905 15.299 1.00 95.44 96 ARG A N 1
ATOM 713 C CA . ARG A 1 96 ? 0.309 0.864 14.944 1.00 95.44 96 ARG A CA 1
ATOM 714 C C . ARG A 1 96 ? 1.046 -0.400 14.516 1.00 95.44 96 ARG A C 1
ATOM 716 O O . ARG A 1 96 ? 1.688 -0.456 13.469 1.00 95.44 96 ARG A O 1
ATOM 723 N N . TRP A 1 97 ? 0.891 -1.478 15.286 1.00 95.81 97 TRP A N 1
ATOM 724 C CA . TRP A 1 97 ? 1.594 -2.740 15.022 1.00 95.81 97 TRP A CA 1
ATOM 725 C C . TRP A 1 97 ? 1.331 -3.314 13.620 1.00 95.81 97 TRP A C 1
ATOM 727 O O . TRP A 1 97 ? 2.252 -3.844 13.008 1.00 95.81 97 TRP A O 1
ATOM 737 N N . ARG A 1 98 ? 0.115 -3.156 13.072 1.00 97.06 98 ARG A N 1
ATOM 738 C CA . ARG A 1 98 ? -0.217 -3.624 11.714 1.00 97.06 98 ARG A CA 1
ATOM 739 C C . ARG A 1 98 ? 0.548 -2.881 10.626 1.00 97.06 98 ARG A C 1
ATOM 741 O O . ARG A 1 98 ? 0.894 -3.488 9.620 1.00 97.06 98 ARG A O 1
ATOM 748 N N . VAL A 1 99 ? 0.831 -1.596 10.830 1.00 98.12 99 VAL A N 1
ATOM 749 C CA . VAL A 1 99 ? 1.605 -0.794 9.875 1.00 98.12 99 VAL A CA 1
ATOM 750 C C . VAL A 1 99 ? 3.061 -1.262 9.852 1.00 98.12 99 VAL A C 1
ATOM 752 O O . VAL A 1 99 ? 3.639 -1.403 8.775 1.00 98.12 99 VAL A O 1
ATOM 755 N N . ARG A 1 100 ? 3.622 -1.630 11.012 1.00 98.38 100 ARG A N 1
ATOM 756 C CA . ARG A 1 100 ? 4.956 -2.248 11.082 1.00 98.38 100 ARG A CA 1
ATOM 757 C C . ARG A 1 100 ? 5.008 -3.608 10.379 1.00 98.38 100 ARG A C 1
ATOM 759 O O . ARG A 1 100 ? 5.948 -3.877 9.638 1.00 98.38 100 ARG A O 1
ATOM 766 N N . GLU A 1 101 ? 3.978 -4.438 10.541 1.00 97.94 101 GLU A N 1
ATOM 767 C CA . GLU A 1 101 ? 3.855 -5.704 9.800 1.00 97.94 101 GLU A CA 1
ATOM 768 C C . GLU A 1 101 ? 3.736 -5.471 8.286 1.00 97.94 101 GLU A C 1
ATOM 770 O O . GLU A 1 101 ? 4.392 -6.149 7.497 1.00 97.94 101 GLU A O 1
ATOM 775 N N . ALA A 1 102 ? 2.957 -4.472 7.860 1.00 98.31 102 ALA A N 1
ATOM 776 C CA . ALA A 1 102 ? 2.868 -4.080 6.455 1.00 98.31 102 ALA A CA 1
ATOM 777 C C . ALA A 1 102 ? 4.229 -3.640 5.892 1.00 98.31 102 ALA A C 1
ATOM 779 O O . ALA A 1 102 ? 4.547 -3.972 4.750 1.00 98.31 102 ALA A O 1
ATOM 780 N N . ALA A 1 103 ? 5.061 -2.961 6.689 1.00 98.62 103 ALA A N 1
ATOM 781 C CA . ALA A 1 103 ? 6.424 -2.617 6.292 1.00 98.62 103 ALA A CA 1
ATOM 782 C C . ALA A 1 103 ? 7.293 -3.872 6.096 1.00 98.62 103 ALA A C 1
ATOM 784 O O . ALA A 1 103 ? 7.990 -3.980 5.087 1.00 98.62 103 ALA A O 1
ATOM 785 N N . ALA A 1 104 ? 7.202 -4.860 6.993 1.00 98.44 104 ALA A N 1
ATOM 786 C CA . ALA A 1 104 ? 7.891 -6.142 6.823 1.00 98.44 104 ALA A CA 1
ATOM 787 C C . ALA A 1 104 ? 7.430 -6.888 5.555 1.00 98.44 104 ALA A C 1
ATOM 789 O O . ALA A 1 104 ? 8.265 -7.393 4.802 1.00 98.44 104 ALA A O 1
ATOM 790 N N . ILE A 1 105 ? 6.123 -6.898 5.268 1.00 98.19 105 ILE A N 1
ATOM 791 C CA . ILE A 1 105 ? 5.559 -7.475 4.035 1.00 98.19 105 ILE A CA 1
ATOM 792 C C . ILE A 1 105 ? 6.088 -6.741 2.795 1.00 98.19 105 ILE A C 1
ATOM 794 O O . ILE A 1 105 ? 6.471 -7.379 1.816 1.00 98.19 105 ILE A O 1
ATOM 798 N N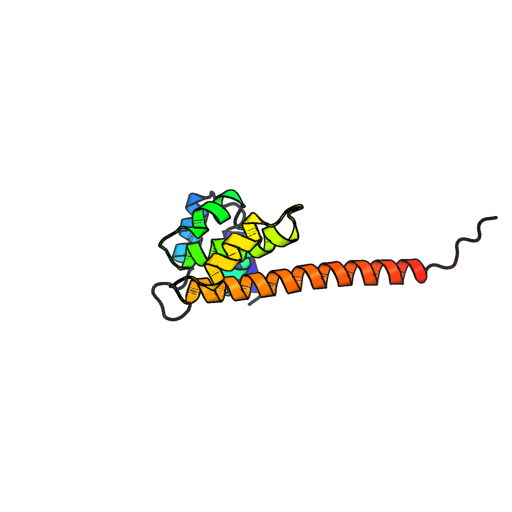 . ALA A 1 106 ? 6.147 -5.407 2.821 1.00 98.44 106 ALA A N 1
ATOM 799 C CA . ALA A 1 106 ? 6.691 -4.619 1.718 1.00 98.44 106 ALA A CA 1
ATOM 800 C C . ALA A 1 106 ? 8.164 -4.971 1.439 1.00 98.44 106 ALA A C 1
ATOM 802 O O . ALA A 1 106 ? 8.537 -5.151 0.282 1.00 98.44 106 ALA A O 1
ATOM 803 N N . VAL A 1 107 ? 8.982 -5.137 2.487 1.00 98.31 107 VAL A N 1
ATOM 804 C CA . VAL A 1 107 ? 10.391 -5.553 2.366 1.00 98.31 107 VAL A CA 1
ATOM 805 C C . VAL A 1 107 ? 10.522 -6.960 1.782 1.00 98.31 107 VAL A C 1
ATOM 807 O O . VAL A 1 107 ? 11.340 -7.167 0.886 1.00 98.31 107 VAL A O 1
ATOM 810 N N . GLN A 1 108 ? 9.702 -7.916 2.229 1.00 97.00 108 GLN A N 1
ATOM 811 C CA . GLN A 1 108 ? 9.683 -9.270 1.658 1.00 97.00 108 GLN A CA 1
ATOM 812 C C . GLN A 1 108 ? 9.355 -9.232 0.160 1.00 97.00 108 GLN A C 1
ATOM 814 O O . GLN A 1 108 ? 10.080 -9.807 -0.648 1.00 97.00 108 GLN A O 1
ATOM 819 N N . ARG A 1 109 ? 8.341 -8.450 -0.227 1.00 95.69 109 ARG A N 1
ATOM 820 C CA . ARG A 1 109 ? 7.944 -8.274 -1.633 1.00 95.69 109 ARG A CA 1
ATOM 821 C C . ARG A 1 109 ? 9.043 -7.649 -2.490 1.00 95.69 109 ARG A C 1
ATOM 823 O O . ARG A 1 109 ? 9.216 -8.061 -3.633 1.00 95.69 109 ARG A O 1
ATOM 830 N N . ILE A 1 110 ? 9.789 -6.674 -1.964 1.00 97.31 110 ILE A N 1
ATOM 831 C CA . ILE A 1 110 ? 10.965 -6.119 -2.658 1.00 97.31 110 ILE A CA 1
ATOM 832 C C . ILE A 1 110 ? 11.960 -7.247 -2.965 1.00 97.31 110 ILE A C 1
ATOM 834 O O . ILE A 1 110 ? 12.407 -7.369 -4.107 1.00 97.31 110 ILE A O 1
ATOM 838 N N . GLY A 1 111 ? 12.257 -8.090 -1.970 1.00 95.25 111 GLY A N 1
ATOM 839 C CA . GLY A 1 111 ? 13.120 -9.262 -2.128 1.00 95.25 111 GLY A CA 1
ATOM 840 C C . GLY A 1 111 ? 12.643 -10.198 -3.240 1.00 95.25 111 GLY A C 1
ATOM 841 O O . GLY A 1 111 ? 13.406 -10.476 -4.167 1.00 95.25 111 GLY A O 1
ATOM 842 N N . ASP A 1 112 ? 11.369 -10.596 -3.207 1.00 94.56 112 ASP A N 1
ATOM 843 C CA . ASP A 1 112 ? 10.774 -11.515 -4.187 1.00 94.56 112 ASP A CA 1
ATOM 844 C C . ASP A 1 112 ? 10.835 -10.972 -5.627 1.00 94.56 112 ASP A C 1
ATOM 846 O O . ASP A 1 112 ? 11.147 -11.701 -6.577 1.00 94.56 112 ASP A O 1
ATOM 850 N N . ILE A 1 113 ? 10.552 -9.676 -5.820 1.00 92.94 113 ILE A N 1
ATOM 851 C CA . ILE A 1 113 ? 10.571 -9.053 -7.152 1.00 92.94 113 ILE A CA 1
ATOM 852 C C . ILE A 1 113 ? 12.003 -9.013 -7.702 1.00 92.94 113 ILE A C 1
ATOM 854 O O . ILE A 1 113 ? 12.222 -9.351 -8.873 1.00 92.94 113 ILE A O 1
ATOM 858 N N . VAL A 1 114 ? 12.976 -8.619 -6.873 1.00 91.00 114 VAL A N 1
ATOM 859 C CA . VAL A 1 114 ? 14.392 -8.530 -7.260 1.00 91.00 114 VAL A CA 1
ATOM 860 C C . VAL A 1 114 ? 14.963 -9.916 -7.562 1.00 91.00 114 VAL A C 1
ATOM 862 O O . VAL A 1 114 ? 15.603 -10.100 -8.602 1.00 91.00 114 VAL A O 1
ATOM 865 N N . GLU A 1 115 ? 14.683 -10.913 -6.720 1.00 91.06 115 GLU A N 1
ATOM 866 C CA . GLU A 1 115 ? 15.094 -12.299 -6.957 1.00 91.06 115 GLU A CA 1
ATOM 867 C C . GLU A 1 115 ? 14.507 -12.831 -8.272 1.00 91.06 115 GLU A C 1
ATOM 869 O O . GLU A 1 115 ? 15.229 -13.365 -9.123 1.00 91.06 115 GLU A O 1
ATOM 874 N N . GLY A 1 116 ? 13.205 -12.626 -8.494 1.00 89.44 116 GLY A N 1
ATOM 875 C CA . GLY A 1 116 ? 12.533 -13.032 -9.725 1.00 89.44 116 GLY A CA 1
ATOM 876 C C . GLY A 1 116 ? 13.118 -12.363 -10.974 1.00 89.44 116 GLY A C 1
ATOM 877 O O . GLY A 1 116 ? 13.265 -13.010 -12.020 1.00 89.44 116 GLY A O 1
ATOM 878 N N . ALA A 1 117 ? 13.490 -11.083 -10.881 1.00 87.06 117 ALA A N 1
ATOM 879 C CA . ALA A 1 117 ? 14.164 -10.363 -11.958 1.00 87.06 117 ALA A CA 1
ATOM 880 C C . ALA A 1 117 ? 15.546 -10.960 -12.262 1.00 87.06 117 ALA A C 1
ATOM 882 O O . ALA A 1 117 ? 15.840 -11.261 -13.424 1.00 87.06 117 ALA A O 1
ATOM 883 N N . TYR A 1 118 ? 16.352 -11.222 -11.232 1.00 87.06 118 TYR A N 1
ATOM 884 C CA . TYR A 1 118 ? 17.663 -11.852 -11.377 1.00 87.06 118 TYR A CA 1
ATOM 885 C C . TYR A 1 118 ? 17.563 -13.247 -12.014 1.00 87.06 118 TYR A C 1
ATOM 887 O O . TYR A 1 118 ? 18.257 -13.552 -12.990 1.00 87.06 118 TYR A O 1
ATOM 895 N N . ALA A 1 119 ? 16.630 -14.080 -11.544 1.00 87.25 119 ALA A N 1
ATOM 896 C CA . ALA A 1 119 ? 16.414 -15.421 -12.076 1.00 87.25 119 ALA A CA 1
ATOM 897 C C . ALA A 1 119 ? 16.043 -15.413 -13.572 1.00 87.25 119 ALA A C 1
ATOM 899 O O . ALA A 1 119 ? 16.481 -16.294 -14.320 1.00 87.25 119 ALA A O 1
ATOM 900 N N . ARG A 1 120 ? 15.267 -14.422 -14.044 1.00 88.56 120 ARG A N 1
ATOM 901 C CA . ARG A 1 120 ? 14.957 -14.258 -15.479 1.00 88.56 120 ARG A CA 1
ATOM 902 C C . ARG A 1 120 ? 16.202 -13.928 -16.300 1.00 88.56 120 ARG A C 1
ATOM 904 O O . ARG A 1 120 ? 16.404 -14.532 -17.355 1.00 88.56 120 ARG A O 1
ATOM 911 N N . VAL A 1 121 ? 17.048 -13.021 -15.811 1.00 87.88 121 VAL A N 1
ATOM 912 C CA . VAL A 1 121 ? 18.302 -12.642 -16.482 1.00 87.88 121 VAL A CA 1
ATOM 913 C C . VAL A 1 121 ? 19.234 -13.847 -16.611 1.00 87.88 121 VAL A C 1
ATOM 915 O O . VAL A 1 121 ? 19.740 -14.114 -17.703 1.00 87.88 121 VAL A O 1
ATOM 918 N N . VAL A 1 122 ? 19.419 -14.620 -15.538 1.00 88.00 122 VAL A N 1
ATOM 919 C CA . VAL A 1 122 ? 20.289 -15.808 -15.543 1.00 88.00 122 VAL A CA 1
ATOM 920 C C . VAL A 1 122 ? 19.785 -16.875 -16.518 1.00 88.00 122 VAL A C 1
ATOM 922 O O . VAL A 1 122 ? 20.567 -17.387 -17.324 1.00 88.00 122 VAL A O 1
ATOM 925 N N . ARG A 1 123 ? 18.479 -17.185 -16.510 1.00 87.44 123 ARG A N 1
ATOM 926 C CA . ARG A 1 123 ? 17.889 -18.154 -17.455 1.00 87.44 123 ARG A CA 1
ATOM 927 C C . ARG A 1 123 ? 18.097 -17.720 -18.905 1.00 87.44 123 ARG A C 1
ATOM 929 O O . ARG A 1 123 ? 18.510 -18.537 -19.723 1.00 87.44 123 ARG A O 1
ATOM 936 N N . ARG A 1 124 ? 17.886 -16.434 -19.211 1.00 83.94 124 ARG A N 1
ATOM 937 C CA . ARG A 1 124 ? 18.090 -15.877 -20.557 1.00 83.94 124 ARG A CA 1
ATOM 938 C C . ARG A 1 124 ? 19.536 -16.031 -21.035 1.00 83.94 124 ARG A C 1
ATOM 940 O O . ARG A 1 124 ? 19.748 -16.429 -22.177 1.00 83.94 124 ARG A O 1
ATOM 947 N N . HIS A 1 125 ? 20.517 -15.755 -20.174 1.00 77.06 125 HIS A N 1
ATOM 948 C CA . HIS A 1 125 ? 21.937 -15.908 -20.513 1.00 77.06 125 HIS A CA 1
ATOM 949 C C . HIS A 1 125 ? 22.331 -17.367 -20.754 1.00 77.06 125 HIS A C 1
ATOM 951 O O . HIS A 1 125 ? 23.105 -17.640 -21.670 1.00 77.06 125 HIS A O 1
ATOM 957 N N . ARG A 1 126 ? 21.786 -18.306 -19.970 1.00 77.06 126 ARG A N 1
ATOM 958 C CA . ARG A 1 126 ? 22.035 -19.741 -20.159 1.00 77.06 126 ARG A CA 1
ATOM 959 C C . ARG A 1 126 ? 21.529 -20.219 -21.522 1.00 77.06 126 ARG A C 1
ATOM 961 O O . ARG A 1 126 ? 22.309 -20.764 -22.289 1.00 77.06 126 ARG A O 1
ATOM 968 N N . THR A 1 127 ? 20.285 -19.892 -21.880 1.00 79.31 127 THR A N 1
ATOM 969 C CA . THR A 1 127 ? 19.719 -20.252 -23.192 1.00 79.31 127 THR A CA 1
ATOM 970 C C . THR A 1 127 ? 20.484 -19.633 -24.367 1.00 79.31 127 THR A C 1
ATOM 972 O O . THR A 1 127 ? 20.581 -20.262 -25.412 1.00 79.31 127 THR A O 1
ATOM 975 N N . MET A 1 128 ? 21.049 -18.425 -24.222 1.00 65.62 128 MET A N 1
ATOM 976 C CA . MET A 1 128 ? 21.881 -17.826 -25.278 1.00 65.62 128 MET A CA 1
ATOM 977 C C . MET A 1 128 ? 23.262 -18.484 -25.413 1.00 65.62 128 MET A C 1
ATOM 979 O O . MET A 1 128 ? 23.771 -18.564 -26.526 1.00 65.62 128 MET A O 1
ATOM 983 N N . ARG A 1 129 ? 23.870 -18.962 -24.316 1.00 61.41 129 ARG A N 1
ATOM 984 C CA . ARG A 1 129 ? 25.142 -19.713 -24.359 1.00 61.41 129 ARG A CA 1
ATOM 985 C C . ARG A 1 129 ? 24.998 -21.113 -24.953 1.00 61.41 129 ARG A C 1
ATOM 987 O O . ARG A 1 129 ? 25.962 -21.610 -25.518 1.00 61.41 129 ARG A O 1
ATOM 994 N N . ASP A 1 130 ? 23.819 -21.717 -24.837 1.00 65.00 130 ASP A N 1
ATOM 995 C CA . ASP A 1 130 ? 23.532 -23.059 -25.356 1.00 65.00 130 ASP A CA 1
ATOM 996 C C . ASP A 1 130 ? 23.179 -23.062 -26.866 1.00 65.00 130 ASP A C 1
ATOM 998 O O . ASP A 1 130 ? 22.881 -24.114 -27.432 1.00 65.00 130 ASP A O 1
ATOM 1002 N N . LEU A 1 131 ? 23.219 -21.904 -27.545 1.00 55.88 131 LEU A N 1
ATOM 1003 C CA . LEU A 1 131 ? 23.121 -21.831 -29.006 1.00 55.88 131 LEU A CA 1
ATOM 1004 C C . LEU A 1 131 ? 24.469 -22.229 -29.636 1.00 55.88 131 LEU A C 1
ATOM 1006 O O . LEU A 1 131 ? 25.499 -21.679 -29.239 1.00 55.88 131 LEU A O 1
ATOM 1010 N N . PRO A 1 132 ? 24.498 -23.140 -30.630 1.00 57.78 132 PRO A N 1
ATOM 1011 C CA . PRO A 1 132 ? 25.729 -23.473 -31.336 1.00 57.78 132 PRO A CA 1
ATOM 1012 C C . PRO A 1 132 ? 26.314 -22.198 -31.944 1.00 57.78 132 PRO A C 1
ATOM 1014 O O . PRO A 1 132 ? 25.602 -21.433 -32.597 1.00 57.78 132 PRO A O 1
ATOM 1017 N N . HIS A 1 133 ? 27.599 -21.962 -31.669 1.00 58.50 133 HIS A N 1
ATOM 1018 C CA . HIS A 1 133 ? 28.348 -20.795 -32.120 1.00 58.50 133 HIS A CA 1
ATOM 1019 C C . HIS A 1 133 ? 28.007 -20.446 -33.571 1.00 58.50 133 HIS A C 1
ATOM 1021 O O . HIS A 1 133 ? 28.207 -21.260 -34.472 1.00 58.50 133 HIS A O 1
ATOM 1027 N N . TYR A 1 134 ? 27.519 -19.224 -33.794 1.00 50.88 134 TYR A N 1
ATOM 1028 C CA . TYR A 1 134 ? 27.419 -18.653 -35.130 1.00 50.88 134 TYR A CA 1
ATOM 1029 C C . TYR A 1 134 ? 28.853 -18.542 -35.662 1.00 50.88 134 TYR A C 1
ATOM 1031 O O . TYR A 1 134 ? 29.616 -17.674 -35.234 1.00 50.88 134 TYR A O 1
ATOM 1039 N N . THR A 1 135 ? 29.264 -19.483 -36.511 1.00 48.62 135 THR A N 1
ATOM 1040 C CA . THR A 1 135 ? 30.533 -19.395 -37.230 1.00 48.62 135 THR A CA 1
ATOM 1041 C C . THR A 1 135 ? 30.407 -18.220 -38.188 1.00 48.62 135 THR A C 1
ATOM 1043 O O . THR A 1 135 ? 29.747 -18.318 -39.219 1.00 48.62 135 THR A O 1
ATOM 1046 N N . VAL A 1 136 ? 30.980 -17.080 -37.811 1.00 48.25 136 VAL A N 1
ATOM 1047 C CA . VAL A 1 136 ? 31.176 -15.963 -38.733 1.00 48.25 136 VAL A CA 1
ATOM 1048 C C . VAL A 1 136 ? 32.181 -16.451 -39.779 1.00 48.25 136 VAL A C 1
ATOM 1050 O O . VAL A 1 136 ? 33.326 -16.739 -39.431 1.00 48.25 136 VAL A O 1
ATOM 1053 N N . SER A 1 137 ? 31.703 -16.657 -41.012 1.00 52.81 137 SER A N 1
ATOM 1054 C CA . SER A 1 137 ? 32.551 -16.803 -42.206 1.00 52.81 137 SER A CA 1
ATOM 1055 C C . SER A 1 137 ? 33.115 -15.455 -42.627 1.00 52.81 137 SER A C 1
ATOM 1057 O O . SER A 1 137 ? 32.416 -14.442 -42.398 1.00 52.81 137 SER A O 1
#

pLDDT: mean 92.18, std 11.26, range [48.25, 98.69]

Sequence (137 aa):
MVEVAARYRAESTDLAPAELAQYLTRHSGLPGPRANLTLLEVAGDLVPEPLIWSFLDEPAEYLACCGVVGLGRLIVIADDPGTLIQR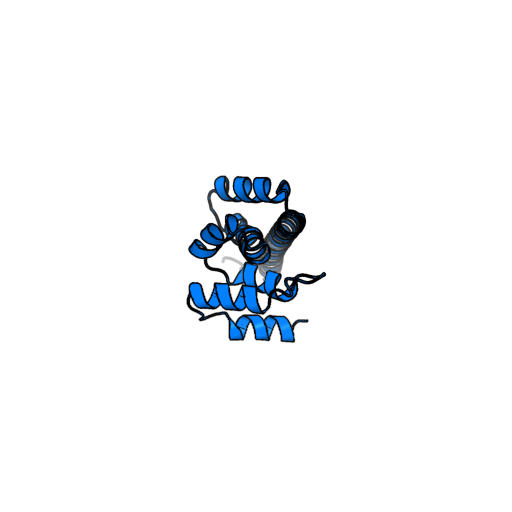LTTAASDDRWRVREAAAIAVQRIGDIVEGAYARVVRRHRTMRDLPHYTVS